Protein AF-A0A9D4J9Q4-F1 (afdb_monomer_lite)

Sequence (58 aa):
MFRFMFYQCQESHIEMPAWSKVWINIRKAYCNFYNCGRGGIEIMLHNLGMDTLFHYLA

Foldseek 3Di:
DCVVQVVVCVVVVHDDDPVVVDDDPVQVVQCVVVVHDRDDPQVSQVVVVHHDCVVVVD

pLDDT: mean 90.44, std 11.53, range [48.22, 98.5]

Radius of gyration: 16.05 Å; chains: 1; bounding box: 29×29×39 Å

InterPro domains:
  IPR036397 Ribonuclease H superfamily [G3DSA:3.30.420.10] (1-55)

Structure (mmCIF, N/CA/C/O backbone):
data_AF-A0A9D4J9Q4-F1
#
_entry.id   AF-A0A9D4J9Q4-F1
#
loop_
_atom_site.group_PDB
_atom_site.id
_atom_site.type_symbol
_atom_site.label_atom_id
_atom_site.label_alt_id
_atom_site.label_comp_id
_atom_site.label_asym_id
_atom_site.label_entity_id
_atom_site.label_seq_id
_atom_site.pdbx_PDB_ins_code
_atom_site.Cartn_x
_atom_site.Cartn_y
_atom_site.Cartn_z
_atom_site.occupancy
_atom_site.B_iso_or_equiv
_atom_site.auth_seq_id
_atom_site.auth_comp_id
_atom_site.auth_asym_id
_atom_site.auth_atom_id
_atom_site.pdbx_PDB_model_num
ATOM 1 N N . MET A 1 1 ? -0.034 4.524 4.417 1.00 74.56 1 MET A N 1
ATOM 2 C CA . MET A 1 1 ? -1.434 4.997 4.411 1.00 74.56 1 MET A CA 1
ATOM 3 C C . MET A 1 1 ? -2.084 4.976 5.792 1.00 74.56 1 MET A C 1
ATOM 5 O O . MET A 1 1 ? -2.877 5.865 6.037 1.00 74.56 1 MET A O 1
ATOM 9 N N . PHE A 1 2 ? -1.690 4.098 6.727 1.00 89.81 2 PHE A N 1
ATOM 10 C CA . PHE A 1 2 ? -2.199 4.113 8.113 1.00 89.81 2 PHE A CA 1
ATOM 11 C C . PHE A 1 2 ? -2.132 5.471 8.827 1.00 89.81 2 PHE A C 1
ATOM 13 O O . PHE A 1 2 ? -3.117 5.894 9.412 1.00 89.81 2 PHE A O 1
ATOM 20 N N . ARG A 1 3 ? -0.991 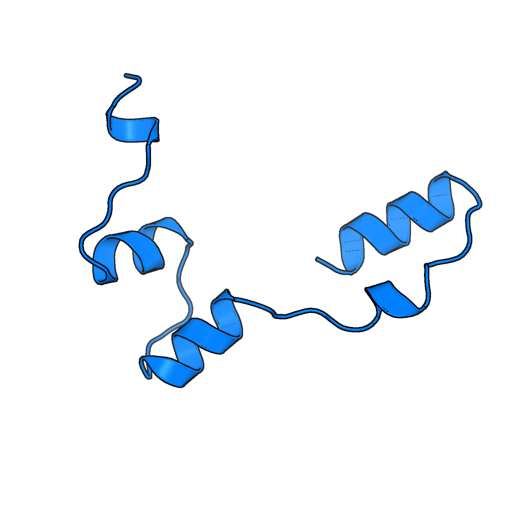6.172 8.736 1.00 94.25 3 ARG A N 1
ATOM 21 C CA . ARG A 1 3 ? -0.732 7.421 9.475 1.00 94.25 3 ARG A CA 1
ATOM 22 C C . ARG A 1 3 ? -1.830 8.477 9.298 1.00 94.25 3 ARG A C 1
ATOM 24 O O . ARG A 1 3 ? -2.314 9.002 10.286 1.00 94.25 3 ARG A O 1
ATOM 31 N N . PHE A 1 4 ? -2.209 8.781 8.056 1.00 96.31 4 PHE A N 1
ATOM 32 C CA . PHE A 1 4 ? -3.183 9.841 7.777 1.00 96.31 4 PHE A CA 1
ATOM 33 C C . PHE A 1 4 ? -4.574 9.490 8.300 1.00 96.31 4 PHE A C 1
ATOM 35 O O . PHE A 1 4 ? -5.194 10.305 8.968 1.00 96.31 4 PHE A O 1
ATOM 42 N N . MET A 1 5 ? -5.034 8.262 8.048 1.00 95.81 5 MET A N 1
ATOM 43 C CA . MET A 1 5 ? -6.355 7.838 8.506 1.00 95.81 5 MET A CA 1
ATOM 44 C C . MET A 1 5 ? -6.424 7.726 10.028 1.00 95.81 5 MET A C 1
ATOM 46 O O . MET A 1 5 ? -7.407 8.149 10.618 1.00 95.81 5 MET A O 1
ATOM 50 N N . PHE A 1 6 ? -5.357 7.232 10.663 1.00 96.19 6 PHE A N 1
ATOM 51 C CA . PHE A 1 6 ? -5.258 7.166 12.117 1.00 96.19 6 PHE A CA 1
ATOM 52 C C . PHE A 1 6 ? -5.443 8.545 12.759 1.00 96.19 6 PHE A C 1
ATOM 54 O O . PHE A 1 6 ? -6.314 8.697 13.610 1.00 96.19 6 PHE A O 1
ATOM 61 N N . TYR A 1 7 ? -4.691 9.557 12.310 1.00 97.69 7 TYR A N 1
ATOM 62 C CA . TYR A 1 7 ? -4.850 10.913 12.837 1.00 97.69 7 TYR A CA 1
ATOM 63 C C . TYR A 1 7 ? -6.231 11.491 12.528 1.00 97.69 7 TYR A C 1
ATOM 65 O O . TYR A 1 7 ? -6.848 12.066 13.412 1.00 97.69 7 TYR A O 1
ATOM 73 N N . GLN A 1 8 ? -6.772 11.271 11.327 1.00 97.69 8 GLN A N 1
ATOM 74 C CA . GLN A 1 8 ? -8.111 11.763 10.996 1.00 97.69 8 GLN A CA 1
ATOM 75 C C . GLN A 1 8 ? -9.202 11.160 11.893 1.00 97.69 8 GLN A C 1
ATOM 77 O O . GLN A 1 8 ? -10.125 11.868 12.295 1.00 97.69 8 GLN A O 1
ATOM 82 N N . CYS A 1 9 ? -9.101 9.871 12.227 1.00 97.69 9 CYS A N 1
ATOM 83 C CA . CYS A 1 9 ? -9.998 9.220 13.179 1.00 97.69 9 CYS A CA 1
ATOM 84 C C . CYS A 1 9 ? -9.879 9.841 14.579 1.00 97.69 9 CYS A C 1
ATOM 86 O O . CYS A 1 9 ? -10.903 10.091 15.211 1.00 97.69 9 CYS A O 1
ATOM 88 N N . GLN A 1 10 ? -8.657 10.151 15.031 1.00 97.62 10 GLN A N 1
ATOM 89 C CA . GLN A 1 10 ? -8.434 10.840 16.308 1.00 97.62 10 GLN A CA 1
ATOM 90 C C . GLN A 1 10 ? -9.068 12.238 16.326 1.00 97.62 10 GLN A C 1
ATOM 92 O O . GLN A 1 10 ? -9.823 12.532 17.250 1.00 97.62 10 GLN A O 1
ATOM 97 N N . GLU A 1 11 ? -8.821 13.051 15.295 1.00 98.50 11 GLU A N 1
ATOM 98 C CA . GLU A 1 11 ? -9.383 14.406 15.159 1.00 98.50 11 GLU A CA 1
ATOM 99 C C . GLU A 1 11 ? -10.913 14.395 15.063 1.00 98.50 11 GLU A C 1
ATOM 101 O O . GLU A 1 11 ? -11.586 15.282 15.574 1.00 98.50 11 GLU A O 1
ATOM 106 N N . SER A 1 12 ? -11.483 13.368 14.428 1.00 98.38 12 SER A N 1
ATOM 107 C CA . SER A 1 12 ? -12.937 13.239 14.273 1.00 98.38 12 SER A CA 1
ATOM 108 C C . SER A 1 12 ? -13.613 12.573 15.476 1.00 98.38 12 SER A C 1
ATOM 110 O O . SER A 1 12 ? -14.828 12.396 15.455 1.00 98.38 12 SER A O 1
ATOM 112 N N . HIS A 1 13 ? -12.851 12.157 16.494 1.00 98.00 13 HIS A N 1
ATOM 113 C CA . HIS A 1 13 ? -13.335 11.361 17.628 1.00 98.00 13 HIS A CA 1
ATOM 114 C C . HIS A 1 13 ? -14.080 10.076 17.213 1.00 98.00 13 HIS A C 1
ATOM 116 O O . HIS A 1 13 ? -15.068 9.682 17.832 1.00 98.00 13 HIS A O 1
ATOM 122 N N . ILE A 1 14 ? -13.598 9.409 16.161 1.00 97.69 14 ILE A N 1
ATOM 123 C CA . ILE A 1 14 ? -14.155 8.153 15.638 1.00 97.69 14 ILE A CA 1
ATOM 124 C C . ILE A 1 14 ? -13.149 7.022 15.874 1.00 97.69 14 ILE A C 1
ATOM 126 O O . ILE A 1 14 ? -11.942 7.200 15.706 1.00 97.69 14 ILE A O 1
ATOM 130 N N . GLU A 1 15 ? -13.633 5.834 16.244 1.00 97.25 15 GLU A N 1
ATOM 131 C CA . GLU A 1 15 ? -12.774 4.655 16.382 1.00 97.25 15 GLU A CA 1
ATOM 132 C C . GLU A 1 15 ? -12.178 4.243 15.026 1.00 97.25 15 GLU A C 1
ATOM 134 O O . GLU A 1 15 ? -12.862 4.209 14.002 1.00 97.25 15 GLU A O 1
ATOM 139 N N . MET A 1 16 ? -10.893 3.879 15.022 1.00 96.31 16 MET A N 1
ATOM 140 C CA . MET A 1 16 ? -10.234 3.341 13.835 1.00 96.31 16 MET A CA 1
ATOM 141 C C . MET A 1 16 ? -10.933 2.047 13.376 1.00 96.31 16 MET A C 1
ATOM 143 O O . MET A 1 16 ? -10.901 1.051 14.107 1.00 96.31 16 MET A O 1
ATOM 147 N N . PRO A 1 17 ? -11.496 1.989 12.156 1.00 95.50 17 PRO A N 1
ATOM 148 C CA . PRO A 1 17 ? -12.252 0.821 11.723 1.00 95.50 17 PRO A CA 1
ATOM 149 C C . PRO A 1 17 ? -11.379 -0.440 11.674 1.00 95.50 17 PRO A C 1
ATOM 151 O O . PRO A 1 17 ? -10.275 -0.413 11.125 1.00 95.50 17 PRO A O 1
ATOM 154 N N . ALA A 1 18 ? -11.862 -1.574 12.192 1.00 95.19 18 ALA A N 1
ATOM 155 C CA . ALA A 1 18 ? -11.064 -2.804 12.288 1.00 95.19 18 ALA A CA 1
ATOM 156 C C . ALA A 1 18 ? -10.547 -3.302 10.926 1.00 95.19 18 ALA A C 1
ATOM 158 O O . ALA A 1 18 ? -9.392 -3.715 10.815 1.00 95.19 18 ALA A O 1
ATOM 159 N N . TRP A 1 19 ? -11.371 -3.187 9.880 1.00 94.31 19 TRP A N 1
ATOM 160 C CA . TRP A 1 19 ? -11.012 -3.567 8.511 1.00 94.31 19 TRP A CA 1
ATOM 161 C C . TRP A 1 19 ? -9.840 -2.753 7.948 1.00 94.31 19 TRP A C 1
ATOM 163 O O . TRP A 1 19 ? -9.124 -3.229 7.074 1.00 94.31 19 TRP A O 1
ATOM 173 N N . SER A 1 20 ? -9.596 -1.546 8.465 1.00 93.69 20 SER A N 1
ATOM 174 C CA . SER A 1 20 ? -8.549 -0.655 7.956 1.00 93.69 20 SER A CA 1
ATOM 175 C C . SER A 1 20 ? -7.139 -0.996 8.442 1.00 93.69 20 SER A C 1
ATOM 177 O O . SER A 1 20 ? -6.156 -0.433 7.954 1.00 93.69 20 SER A O 1
ATOM 179 N N . LYS A 1 21 ? -7.018 -1.924 9.400 1.00 90.88 21 LYS A N 1
ATOM 180 C CA . LYS A 1 21 ? -5.736 -2.343 9.986 1.00 90.88 21 LYS A CA 1
ATOM 181 C C . LYS A 1 21 ? -4.862 -3.136 9.010 1.00 90.88 21 LYS A C 1
ATOM 183 O O . LYS A 1 21 ? -3.667 -3.280 9.253 1.00 90.88 21 LYS A O 1
ATOM 188 N N . VAL A 1 22 ? -5.435 -3.629 7.912 1.00 93.56 22 VAL A N 1
ATOM 189 C CA . VAL A 1 22 ? -4.734 -4.405 6.885 1.00 93.56 22 VAL A CA 1
ATOM 190 C C . VAL A 1 22 ? -4.983 -3.763 5.525 1.00 93.56 22 VAL A C 1
ATOM 192 O O . VAL A 1 22 ? -6.115 -3.451 5.174 1.00 93.56 22 VAL A O 1
ATOM 195 N N . TRP A 1 23 ? -3.924 -3.555 4.744 1.00 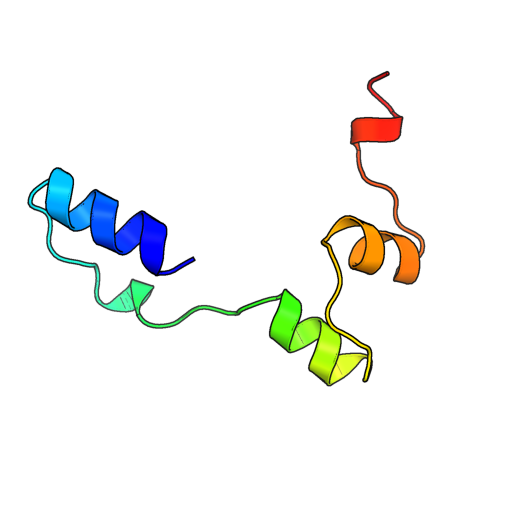95.00 23 TRP A N 1
ATOM 196 C CA . TRP A 1 23 ? -4.024 -3.034 3.380 1.00 95.00 23 TRP A CA 1
ATOM 197 C C . TRP A 1 23 ? -2.878 -3.557 2.516 1.00 95.00 23 TRP A C 1
ATOM 199 O O . TRP A 1 23 ? -1.792 -3.884 3.005 1.00 95.00 23 TRP A O 1
ATOM 209 N N . ILE A 1 24 ? -3.096 -3.575 1.202 1.00 95.19 24 ILE A N 1
ATOM 210 C CA . ILE A 1 24 ? -2.044 -3.884 0.237 1.00 95.19 24 ILE A CA 1
ATOM 211 C C . ILE A 1 24 ? -1.220 -2.619 0.013 1.00 95.19 24 ILE A C 1
ATOM 213 O O . ILE A 1 24 ? -1.684 -1.623 -0.538 1.00 95.19 24 ILE A O 1
ATOM 217 N N . ASN A 1 25 ? 0.039 -2.652 0.438 1.00 93.94 25 ASN A N 1
ATOM 218 C CA . ASN A 1 25 ? 1.000 -1.635 0.039 1.00 93.94 25 ASN A CA 1
ATOM 219 C C . ASN A 1 25 ? 1.519 -1.971 -1.365 1.00 93.94 25 ASN A C 1
ATOM 221 O O . ASN A 1 25 ? 2.449 -2.767 -1.504 1.00 93.94 25 ASN A O 1
ATOM 225 N N . ILE A 1 26 ? 0.931 -1.352 -2.393 1.00 95.12 26 ILE A N 1
ATOM 226 C CA . ILE A 1 26 ? 1.257 -1.652 -3.793 1.00 95.12 26 ILE A CA 1
ATOM 227 C C . ILE A 1 26 ? 2.736 -1.428 -4.128 1.00 95.12 26 ILE A C 1
ATOM 229 O O . ILE A 1 26 ? 3.307 -2.209 -4.877 1.00 95.12 26 ILE A O 1
ATOM 233 N N . ARG A 1 27 ? 3.404 -0.446 -3.505 1.00 94.44 27 ARG A N 1
ATOM 234 C CA . ARG A 1 27 ? 4.849 -0.2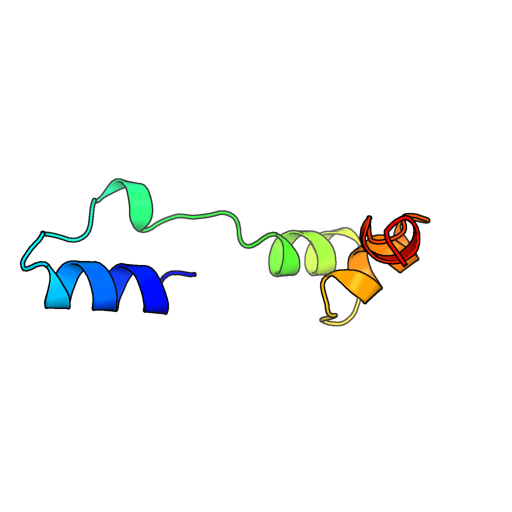28 -3.699 1.00 94.44 27 ARG A CA 1
ATOM 235 C C . ARG A 1 27 ? 5.661 -1.418 -3.202 1.00 94.44 27 ARG A C 1
ATOM 237 O O . ARG A 1 27 ? 6.585 -1.851 -3.880 1.00 94.44 27 ARG A O 1
ATOM 244 N N . LYS A 1 28 ? 5.301 -1.967 -2.035 1.00 94.56 28 LYS A N 1
ATOM 245 C CA . LYS A 1 28 ? 5.946 -3.172 -1.488 1.00 94.56 28 LYS A CA 1
ATOM 246 C C . LYS A 1 28 ? 5.695 -4.378 -2.393 1.00 94.56 28 LYS A C 1
ATOM 248 O O . LYS A 1 28 ? 6.639 -5.091 -2.707 1.00 94.56 28 LYS A O 1
ATOM 253 N N . ALA A 1 29 ? 4.446 -4.587 -2.812 1.00 96.19 29 ALA A N 1
ATOM 254 C CA . ALA A 1 29 ? 4.085 -5.694 -3.695 1.00 96.19 29 ALA A CA 1
ATOM 255 C C . ALA A 1 29 ? 4.840 -5.622 -5.032 1.00 96.19 29 ALA A C 1
ATOM 257 O O . ALA A 1 29 ? 5.452 -6.603 -5.436 1.00 96.19 29 ALA A O 1
ATOM 258 N N . TYR A 1 30 ? 4.879 -4.441 -5.651 1.00 97.06 30 TYR A N 1
ATOM 259 C CA . TYR A 1 30 ? 5.595 -4.187 -6.897 1.00 97.06 30 TYR A CA 1
ATOM 260 C C . TYR A 1 30 ? 7.094 -4.477 -6.776 1.00 97.06 30 TYR A C 1
ATOM 262 O O . TYR A 1 30 ? 7.630 -5.250 -7.562 1.00 97.06 30 TYR A O 1
ATOM 270 N N . CYS A 1 31 ? 7.766 -3.908 -5.765 1.00 96.19 31 CYS A N 1
ATOM 271 C CA . CYS A 1 31 ? 9.211 -4.095 -5.592 1.00 96.19 31 CYS A CA 1
ATOM 272 C C . CYS A 1 31 ? 9.567 -5.564 -5.351 1.00 96.19 31 CYS A C 1
ATOM 274 O O . CYS A 1 31 ? 10.557 -6.048 -5.888 1.00 96.19 31 CYS A O 1
ATOM 276 N N . ASN A 1 32 ? 8.746 -6.273 -4.572 1.00 96.62 32 ASN A N 1
ATOM 277 C CA . ASN A 1 32 ? 8.943 -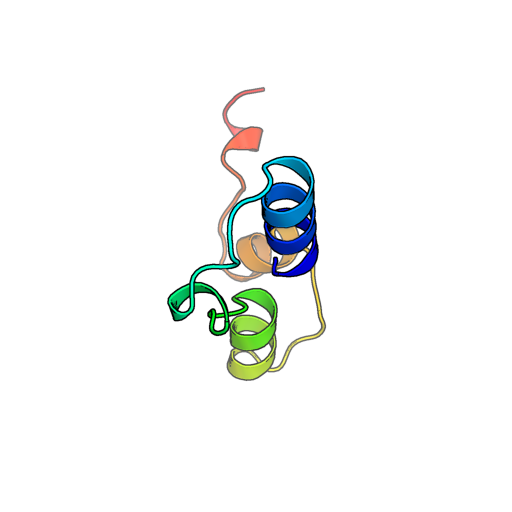7.697 -4.323 1.00 96.62 32 ASN A CA 1
ATOM 278 C C . ASN A 1 32 ? 8.737 -8.531 -5.594 1.00 96.62 32 ASN A C 1
ATOM 280 O O . ASN A 1 32 ? 9.500 -9.459 -5.832 1.00 96.62 32 ASN A O 1
ATOM 284 N N . PHE A 1 33 ? 7.714 -8.217 -6.392 1.00 97.69 33 PHE A N 1
ATOM 285 C CA . PHE A 1 33 ? 7.378 -8.979 -7.594 1.00 97.69 33 PHE A CA 1
ATOM 286 C C . PHE A 1 33 ? 8.398 -8.770 -8.719 1.00 97.69 33 PHE A C 1
ATOM 288 O O . PHE A 1 33 ? 8.880 -9.738 -9.296 1.00 97.69 33 PHE A O 1
ATOM 295 N N . TYR A 1 34 ? 8.768 -7.519 -8.999 1.00 96.56 34 TYR A N 1
ATOM 296 C CA . TYR A 1 34 ? 9.721 -7.176 -10.061 1.00 96.56 34 TYR A CA 1
ATOM 297 C C . TYR A 1 34 ? 11.185 -7.175 -9.600 1.00 96.56 34 TYR A C 1
ATOM 299 O O . TYR A 1 34 ? 12.069 -6.839 -10.382 1.00 96.56 34 TYR A O 1
ATOM 307 N N . ASN A 1 35 ? 11.446 -7.528 -8.336 1.00 96.00 35 ASN A N 1
ATOM 308 C CA . ASN A 1 35 ? 12.772 -7.535 -7.714 1.00 96.00 35 ASN A CA 1
ATOM 309 C C . ASN A 1 35 ? 13.568 -6.237 -7.962 1.00 96.00 35 ASN A C 1
ATOM 311 O O . ASN A 1 35 ? 14.734 -6.259 -8.356 1.00 96.00 35 ASN A O 1
ATOM 315 N N . CYS A 1 36 ? 12.916 -5.088 -7.769 1.00 93.81 36 CYS A N 1
ATOM 316 C CA . CYS A 1 36 ? 13.494 -3.776 -8.047 1.00 93.81 36 CYS A CA 1
ATOM 317 C C . CYS A 1 36 ? 13.617 -2.912 -6.784 1.00 93.81 36 CYS A C 1
ATOM 319 O O . CYS A 1 36 ? 12.978 -3.151 -5.756 1.00 93.81 36 CYS A O 1
ATOM 321 N N . GLY A 1 37 ? 14.428 -1.855 -6.880 1.00 91.56 37 GLY A N 1
ATOM 322 C CA . GLY A 1 37 ? 14.536 -0.839 -5.835 1.00 91.56 37 GLY A CA 1
ATOM 323 C C . GLY A 1 37 ? 13.214 -0.102 -5.590 1.00 91.56 37 GLY A C 1
ATOM 324 O O . GLY A 1 37 ? 12.318 -0.079 -6.436 1.00 91.56 37 GLY A O 1
ATOM 325 N N . ARG A 1 38 ? 13.092 0.533 -4.416 1.00 88.62 38 ARG A N 1
ATOM 326 C CA . ARG A 1 38 ? 11.914 1.351 -4.094 1.00 88.62 38 ARG A CA 1
ATOM 327 C C . ARG A 1 38 ? 11.899 2.597 -4.974 1.00 88.62 38 ARG A C 1
ATOM 329 O O . ARG A 1 38 ? 12.850 3.369 -4.951 1.00 88.62 38 ARG A O 1
ATOM 336 N N . GLY A 1 39 ? 10.793 2.810 -5.680 1.00 88.56 39 GLY A N 1
ATOM 337 C CA . GLY A 1 39 ? 10.590 3.965 -6.550 1.00 88.56 39 GLY A CA 1
ATOM 338 C C . GLY A 1 39 ? 9.311 4.740 -6.245 1.00 88.56 39 GLY A C 1
ATOM 339 O O . GLY A 1 39 ? 8.449 4.299 -5.474 1.00 88.56 39 GLY A O 1
ATOM 340 N N . GLY A 1 40 ? 9.214 5.921 -6.860 1.00 91.62 40 GLY A N 1
ATOM 341 C CA . GLY A 1 40 ? 7.988 6.703 -7.027 1.00 91.62 40 GLY A CA 1
ATOM 342 C C . GLY A 1 40 ? 6.925 5.953 -7.834 1.00 91.62 40 GLY A C 1
ATOM 343 O O . GLY A 1 40 ? 7.229 4.958 -8.485 1.00 91.62 40 GLY A O 1
ATOM 344 N N . ILE A 1 41 ? 5.684 6.447 -7.818 1.00 92.50 41 ILE A N 1
ATOM 345 C CA . ILE A 1 41 ? 4.641 5.898 -8.697 1.00 92.50 41 ILE A CA 1
ATOM 346 C C . ILE A 1 41 ? 4.977 6.136 -10.173 1.00 92.50 41 ILE A C 1
ATOM 348 O O . ILE A 1 41 ? 4.757 5.252 -10.984 1.00 92.50 41 ILE A O 1
ATOM 352 N N . GLU A 1 42 ? 5.607 7.268 -10.493 1.00 92.12 42 GLU A N 1
ATOM 353 C CA . GLU A 1 42 ? 6.107 7.587 -11.835 1.00 92.12 42 GLU A CA 1
ATOM 354 C C . GLU A 1 42 ? 7.116 6.548 -12.327 1.00 92.12 42 GLU A C 1
ATOM 356 O O . GLU A 1 42 ? 6.966 6.029 -13.420 1.00 92.12 42 GLU A O 1
ATOM 361 N N . ILE A 1 43 ? 8.083 6.161 -11.485 1.00 92.44 43 ILE A N 1
ATOM 362 C CA . ILE A 1 43 ? 9.065 5.117 -11.820 1.00 92.44 43 ILE A CA 1
ATOM 363 C C . ILE A 1 43 ? 8.371 3.770 -12.045 1.00 92.44 43 ILE A C 1
ATOM 365 O O . ILE A 1 43 ? 8.706 3.047 -12.977 1.00 92.44 43 ILE A O 1
ATOM 369 N N . MET A 1 44 ? 7.404 3.419 -11.190 1.00 94.94 44 MET A N 1
ATOM 370 C CA . MET A 1 44 ? 6.646 2.176 -11.351 1.00 94.94 44 MET A CA 1
ATOM 371 C C . MET A 1 44 ? 5.862 2.157 -12.667 1.00 94.94 44 MET A C 1
ATOM 373 O O . MET A 1 44 ? 5.863 1.139 -13.346 1.00 94.94 44 MET A O 1
ATOM 377 N N . LEU A 1 45 ? 5.214 3.265 -13.034 1.00 94.44 45 LEU A N 1
ATOM 378 C CA . LEU A 1 45 ? 4.462 3.385 -14.285 1.00 94.44 45 LE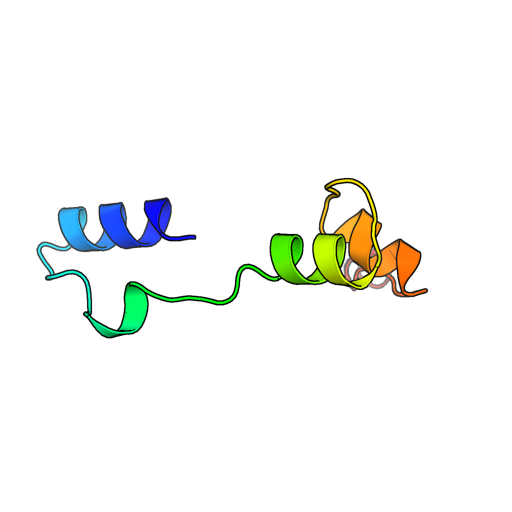U A CA 1
ATOM 379 C C . LEU A 1 45 ? 5.390 3.368 -15.501 1.00 94.44 45 LEU A C 1
ATOM 381 O O . LEU A 1 45 ? 5.165 2.586 -16.420 1.00 94.44 45 LEU A O 1
ATOM 385 N N . HIS A 1 46 ? 6.477 4.136 -15.455 1.00 92.69 46 HIS A N 1
ATOM 386 C CA . HIS A 1 46 ? 7.481 4.183 -16.512 1.00 92.69 46 HIS A CA 1
ATOM 387 C C . HIS A 1 46 ? 8.045 2.789 -16.819 1.00 92.69 46 HIS A C 1
ATOM 389 O O . HIS A 1 46 ? 8.104 2.376 -17.974 1.00 92.69 46 HIS A O 1
ATOM 395 N N . ASN A 1 47 ? 8.375 2.014 -15.782 1.00 93.31 47 ASN A N 1
ATOM 396 C CA . ASN A 1 47 ? 8.863 0.639 -15.932 1.00 93.31 47 ASN A CA 1
ATOM 397 C C . ASN A 1 47 ? 7.815 -0.323 -16.522 1.00 93.31 47 ASN A C 1
ATOM 399 O O . ASN A 1 47 ? 8.181 -1.367 -17.056 1.00 93.31 47 ASN A O 1
ATOM 403 N N . LEU A 1 48 ? 6.526 0.012 -16.424 1.00 94.81 48 LEU A N 1
ATOM 404 C CA . LEU A 1 48 ? 5.427 -0.724 -17.051 1.00 94.81 48 LEU A CA 1
ATOM 405 C C . LEU A 1 48 ? 5.108 -0.221 -18.471 1.0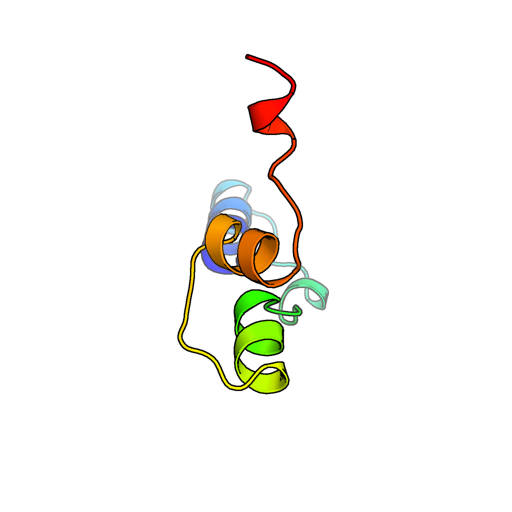0 94.81 48 LEU A C 1
ATOM 407 O O . LEU A 1 48 ? 4.161 -0.714 -19.080 1.00 94.81 48 LEU A O 1
ATOM 411 N N . GLY A 1 49 ? 5.865 0.747 -19.002 1.00 94.19 49 GLY A N 1
ATOM 412 C CA . GLY A 1 49 ? 5.574 1.378 -20.292 1.00 94.19 49 GLY A CA 1
ATOM 413 C C . GLY A 1 49 ? 4.307 2.235 -20.260 1.00 94.19 49 GLY A C 1
ATOM 414 O O . GLY A 1 49 ? 3.622 2.357 -21.273 1.00 94.19 49 GLY A O 1
ATOM 415 N N . MET A 1 50 ? 3.964 2.773 -19.088 1.00 94.06 50 MET A N 1
ATOM 416 C CA . MET A 1 50 ? 2.802 3.627 -18.870 1.00 94.06 50 MET A CA 1
ATOM 417 C C . MET A 1 50 ? 3.239 5.033 -18.472 1.00 94.06 50 MET A C 1
ATOM 419 O O . MET A 1 50 ? 4.188 5.204 -17.708 1.00 94.06 50 MET A O 1
ATOM 423 N N . ASP A 1 51 ? 2.460 6.024 -18.892 1.00 85.94 51 ASP A N 1
ATOM 424 C CA . ASP A 1 51 ? 2.637 7.408 -18.471 1.00 85.94 51 ASP A CA 1
ATOM 425 C C . ASP A 1 51 ? 1.576 7.818 -17.455 1.00 85.94 51 ASP A C 1
ATOM 427 O O . ASP A 1 51 ? 0.467 7.274 -17.385 1.00 85.94 51 ASP A O 1
ATOM 431 N N . THR A 1 52 ? 1.913 8.815 -16.642 1.00 80.19 52 THR A N 1
ATOM 432 C CA . THR A 1 52 ? 0.901 9.496 -15.846 1.00 80.19 52 THR A CA 1
ATOM 433 C C . THR A 1 52 ? -0.003 10.303 -16.781 1.00 80.19 52 THR A C 1
ATOM 435 O O . THR A 1 52 ? 0.458 10.990 -17.689 1.00 80.19 52 THR A O 1
ATOM 438 N N . LEU A 1 53 ? -1.314 10.275 -16.524 1.00 75.31 53 LEU A N 1
ATOM 439 C CA . LEU A 1 53 ? -2.310 11.065 -17.269 1.00 75.31 53 LEU A CA 1
ATOM 440 C C . LEU A 1 53 ? -2.002 12.576 -17.299 1.00 75.31 53 LEU A C 1
ATOM 442 O O . LEU A 1 53 ? -2.515 13.285 -18.157 1.00 75.31 53 LEU A O 1
ATOM 446 N N . PHE A 1 54 ? -1.142 13.066 -16.400 1.00 64.19 54 PHE A N 1
ATOM 447 C CA . PHE A 1 54 ? -0.686 14.454 -16.365 1.00 64.19 54 PHE A CA 1
ATOM 448 C C . PHE A 1 54 ? 0.054 14.892 -17.637 1.00 64.19 54 PHE A C 1
ATOM 450 O O . PHE A 1 54 ? -0.010 16.070 -17.969 1.00 64.19 54 PHE A O 1
ATOM 457 N N . HIS A 1 55 ? 0.675 13.976 -18.390 1.00 58.38 55 HIS A N 1
ATOM 458 C CA . HIS A 1 55 ? 1.305 14.314 -19.673 1.00 58.38 55 HIS A CA 1
ATOM 459 C C . HIS A 1 55 ? 0.305 14.675 -20.787 1.00 58.38 55 HIS A C 1
ATOM 461 O O . HIS A 1 55 ? 0.700 15.314 -21.755 1.00 58.38 55 HIS A O 1
ATOM 467 N N . TYR A 1 56 ? -0.974 14.303 -20.660 1.00 56.22 56 TYR A N 1
ATOM 468 C CA . TYR A 1 56 ? -2.015 14.563 -21.668 1.00 56.22 56 TYR A CA 1
ATOM 469 C C . TYR A 1 56 ? -2.908 15.771 -21.344 1.00 56.22 56 TYR A C 1
ATOM 471 O O . TYR A 1 56 ? -3.816 16.084 -22.112 1.00 56.22 56 TYR A O 1
ATOM 479 N N . LEU A 1 57 ? -2.691 16.422 -20.198 1.00 55.69 57 LEU A N 1
ATOM 480 C CA . LEU A 1 57 ? -3.500 17.545 -19.706 1.00 55.69 57 LEU A CA 1
ATOM 481 C C . LEU A 1 57 ? -2.715 18.870 -19.638 1.00 55.69 57 LEU A C 1
ATOM 483 O O . LEU A 1 57 ? -3.212 19.826 -19.043 1.00 55.69 57 LEU A O 1
ATOM 487 N N . ALA A 1 58 ? -1.514 18.920 -20.224 1.00 48.22 58 ALA A N 1
ATOM 488 C CA . ALA A 1 58 ? -0.652 20.101 -20.307 1.00 48.22 58 ALA A CA 1
ATOM 489 C C . ALA A 1 58 ? -0.481 20.566 -21.758 1.00 48.22 58 ALA A C 1
ATOM 491 O O . ALA A 1 58 ? -0.348 19.689 -22.641 1.00 48.22 58 ALA A O 1
#

Secondary structure (DSSP, 8-state):
-HHHHHHHHHHTT-PPPGGGG----HHHHHHHHHT-----HHHHHHHTT---GGGG--

Organism: Dreissena polymorpha (NCBI:txid45954)